Protein AF-A0A7C3XBL3-F1 (afdb_monomer)

Structure (mmCIF, N/CA/C/O backbone):
data_AF-A0A7C3XBL3-F1
#
_entry.id   AF-A0A7C3XBL3-F1
#
loop_
_atom_site.group_PDB
_atom_site.id
_atom_site.type_symbol
_atom_site.label_atom_id
_atom_site.label_alt_id
_atom_site.label_comp_id
_atom_site.label_asym_id
_atom_site.label_entity_id
_atom_site.label_seq_id
_atom_site.pdbx_PDB_ins_code
_atom_site.Cartn_x
_atom_site.Cartn_y
_atom_site.Cartn_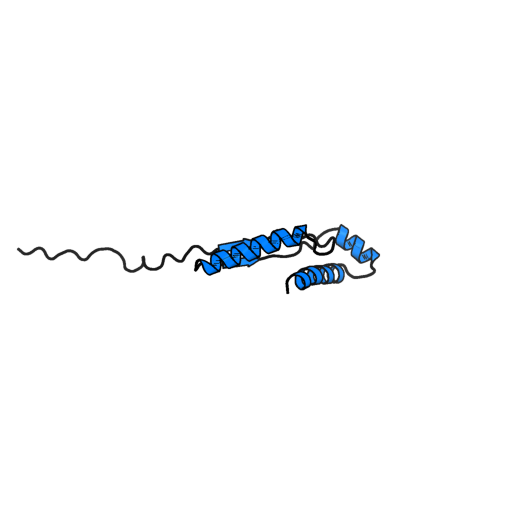z
_atom_site.occupancy
_atom_site.B_iso_or_equiv
_atom_site.auth_seq_id
_atom_site.auth_comp_id
_atom_site.auth_asym_id
_atom_site.auth_atom_id
_atom_site.pdbx_PDB_model_num
ATOM 1 N N . MET A 1 1 ? -13.490 18.762 69.522 1.00 41.94 1 MET A N 1
ATOM 2 C CA . MET A 1 1 ? -12.399 18.334 68.621 1.00 41.94 1 MET A CA 1
ATOM 3 C C . MET A 1 1 ? -13.045 17.602 67.450 1.00 41.94 1 MET A C 1
ATOM 5 O O . MET A 1 1 ? -13.323 16.419 67.557 1.00 41.94 1 MET A O 1
ATOM 9 N N . VAL A 1 2 ? -13.437 18.339 66.405 1.00 41.31 2 VAL A N 1
ATOM 10 C CA . VAL A 1 2 ? -14.161 17.795 65.243 1.00 41.31 2 VAL A CA 1
ATOM 11 C C . VAL A 1 2 ? -13.134 17.578 64.139 1.00 41.31 2 VAL A C 1
ATOM 13 O O . VAL A 1 2 ? -12.532 18.538 63.667 1.00 41.31 2 VAL A O 1
ATOM 16 N N . LEU A 1 3 ? -12.877 16.320 63.789 1.00 42.41 3 LEU A N 1
ATOM 17 C CA . LEU A 1 3 ? -11.999 15.965 62.677 1.00 42.41 3 LEU A CA 1
ATOM 18 C C . LEU A 1 3 ? -12.757 16.252 61.377 1.00 42.41 3 LEU A C 1
ATOM 20 O O . LEU A 1 3 ? -13.731 15.572 61.062 1.00 42.41 3 LEU A O 1
ATOM 24 N N . SER A 1 4 ? -12.343 17.285 60.647 1.00 41.62 4 SER A N 1
ATOM 25 C CA . SER A 1 4 ? -12.832 17.553 59.296 1.00 41.62 4 SER A CA 1
ATOM 26 C C . SER A 1 4 ? -12.468 16.385 58.363 1.00 41.62 4 SER A C 1
ATOM 28 O O . SER A 1 4 ? -11.372 15.824 58.479 1.00 41.62 4 SER A O 1
ATOM 30 N N . PRO A 1 5 ? -13.365 15.978 57.445 1.00 53.88 5 PRO A N 1
ATOM 31 C CA . PRO A 1 5 ? -13.060 14.918 56.494 1.00 53.88 5 PRO A CA 1
ATOM 32 C C . PRO A 1 5 ? -11.902 15.362 55.594 1.00 53.88 5 PRO A C 1
ATOM 34 O O . PRO A 1 5 ? -11.902 16.473 55.062 1.00 53.88 5 PRO A O 1
ATOM 37 N N . ARG A 1 6 ? -10.885 14.502 55.448 1.00 53.03 6 ARG A N 1
ATOM 38 C CA . ARG A 1 6 ? -9.767 14.766 54.533 1.00 53.03 6 ARG A CA 1
ATOM 39 C C . ARG A 1 6 ? -10.305 14.850 53.099 1.00 53.03 6 ARG A C 1
ATOM 41 O O . ARG A 1 6 ? -11.112 13.996 52.728 1.00 53.03 6 ARG A O 1
ATOM 48 N N . PRO A 1 7 ? -9.846 15.815 52.285 1.00 53.00 7 PRO A N 1
ATOM 49 C CA . PRO A 1 7 ? -10.184 15.844 50.870 1.00 53.00 7 PRO A CA 1
ATOM 50 C C . PRO A 1 7 ? -9.698 14.548 50.208 1.00 53.00 7 PRO A C 1
ATOM 52 O O . PRO A 1 7 ? -8.570 14.107 50.435 1.00 53.00 7 PRO A O 1
ATOM 55 N N . SER A 1 8 ? -10.570 13.914 49.423 1.00 60.22 8 SER A N 1
ATOM 56 C CA . SER A 1 8 ? -10.248 12.726 48.634 1.00 60.22 8 SER A CA 1
ATOM 57 C C . SER A 1 8 ? -9.090 13.043 47.689 1.00 60.22 8 SER A C 1
ATOM 59 O O . SER A 1 8 ? -9.226 13.870 46.791 1.00 60.22 8 SER A O 1
ATOM 61 N N . THR A 1 9 ? -7.949 12.387 47.881 1.00 56.12 9 THR A N 1
ATOM 62 C CA . THR A 1 9 ? -6.702 12.609 47.132 1.00 56.12 9 THR A CA 1
ATOM 63 C C . THR A 1 9 ? -6.697 11.968 45.743 1.00 56.12 9 THR A C 1
ATOM 65 O O . THR A 1 9 ? -5.634 11.622 45.239 1.00 56.12 9 THR A O 1
ATOM 68 N N . THR A 1 10 ? -7.849 11.762 45.106 1.00 57.19 10 THR A N 1
ATOM 69 C CA . THR A 1 10 ? -7.890 11.333 43.703 1.00 57.19 10 THR A CA 1
ATOM 70 C C . THR A 1 10 ? -7.581 12.532 42.806 1.00 57.19 10 THR A C 1
ATOM 72 O O . THR A 1 10 ? -8.402 13.447 42.746 1.00 57.19 10 THR A O 1
ATOM 75 N N . PRO A 1 11 ? -6.422 12.572 42.119 1.00 54.00 11 PRO A N 1
ATOM 76 C CA . PRO A 1 11 ? -6.118 13.657 41.201 1.00 54.00 11 PRO A CA 1
ATOM 77 C C . PRO A 1 11 ? -7.073 13.613 40.000 1.00 54.00 11 PRO A C 1
ATOM 79 O O . PRO A 1 11 ? -7.236 12.585 39.344 1.00 54.00 11 PRO A O 1
ATOM 82 N N . GLU A 1 12 ? -7.662 14.766 39.696 1.00 53.47 12 GLU A N 1
ATOM 83 C CA . GLU A 1 12 ? -8.637 15.032 38.624 1.00 53.47 12 GLU A CA 1
ATOM 84 C C . GLU A 1 12 ? -8.112 14.705 37.202 1.00 53.47 12 GLU A C 1
ATOM 86 O O . GLU A 1 12 ? -8.879 14.576 36.247 1.00 53.47 12 GLU A O 1
ATOM 91 N N . TYR A 1 13 ? -6.800 14.477 37.058 1.00 51.25 13 TYR A N 1
ATOM 92 C CA . TYR A 1 13 ? -6.128 14.194 35.785 1.00 51.25 13 TYR A CA 1
ATOM 93 C C . TYR A 1 13 ? -6.275 12.745 35.276 1.00 51.25 13 TYR A C 1
ATOM 95 O O . TYR A 1 13 ? -5.884 12.439 34.153 1.00 51.25 13 TYR A O 1
ATOM 103 N N . LEU A 1 14 ? -6.872 11.829 36.047 1.00 52.62 14 LEU A N 1
ATOM 104 C CA . LEU A 1 14 ? -7.146 10.459 35.574 1.00 52.62 14 LEU A CA 1
ATOM 105 C C . LEU A 1 14 ? -8.354 10.360 34.615 1.00 52.62 14 LEU A C 1
ATOM 107 O O . LEU A 1 14 ? -8.773 9.259 34.255 1.00 52.62 14 LEU A O 1
ATOM 111 N N . SER A 1 15 ? -8.908 11.486 34.163 1.00 60.44 15 SER A N 1
ATOM 112 C CA . SER A 1 15 ? -10.085 11.541 33.294 1.00 60.44 15 SER A CA 1
ATOM 113 C C . SER A 1 15 ? -9.726 11.789 31.822 1.00 60.44 15 SER A C 1
ATOM 115 O O . SER A 1 15 ? -9.846 12.881 31.298 1.00 60.44 15 SER A O 1
ATOM 117 N N . VAL A 1 16 ? -9.254 10.736 31.155 1.00 55.06 16 VAL A N 1
ATOM 118 C CA . VAL A 1 16 ? -9.620 10.276 29.798 1.00 55.06 16 VAL A CA 1
ATOM 119 C C . VAL A 1 16 ? -8.694 9.088 29.566 1.00 55.06 16 VAL A C 1
ATOM 121 O O . VAL A 1 16 ? -7.527 9.249 29.209 1.00 55.06 16 VAL A O 1
ATOM 124 N N . SER A 1 17 ? -9.187 7.861 29.755 1.00 57.00 17 SER A N 1
ATOM 125 C CA . SER A 1 17 ? -8.502 6.717 29.158 1.00 57.00 17 SER A CA 1
ATOM 126 C C . SER A 1 17 ? -8.658 6.870 27.645 1.00 57.00 17 SER A C 1
ATOM 128 O O . SER A 1 17 ? -9.666 6.451 27.072 1.00 57.00 17 SER A O 1
ATOM 130 N N . ALA A 1 18 ? -7.718 7.553 26.991 1.00 64.31 18 ALA A N 1
ATOM 131 C CA . ALA A 1 18 ? -7.737 7.698 25.548 1.00 64.31 18 ALA A CA 1
ATOM 132 C C . ALA A 1 18 ? -7.689 6.280 24.981 1.00 64.31 18 ALA A C 1
ATOM 134 O O . ALA A 1 18 ? -6.666 5.603 25.099 1.00 64.31 18 ALA A O 1
ATOM 135 N N . SER A 1 19 ? -8.824 5.791 24.466 1.00 73.31 19 SER A N 1
ATOM 136 C CA . SER A 1 19 ? -8.936 4.430 23.941 1.00 73.31 19 SER A CA 1
ATOM 137 C C . SER A 1 19 ? -7.720 4.177 23.045 1.00 73.31 19 SER A C 1
ATOM 139 O O . SER A 1 19 ? -7.472 4.970 22.128 1.00 73.31 19 SER A O 1
ATOM 141 N N . LYS A 1 20 ? -6.948 3.114 23.321 1.00 86.12 20 LYS A N 1
ATOM 142 C CA . LYS A 1 20 ? -5.706 2.817 22.593 1.00 86.12 20 LYS A CA 1
ATOM 143 C C . LYS A 1 20 ? -5.964 2.923 21.089 1.00 86.12 20 LYS A C 1
ATOM 145 O O . LYS A 1 20 ? -6.838 2.216 20.571 1.00 86.12 20 LYS A O 1
ATOM 150 N N . ARG A 1 21 ? -5.205 3.781 20.399 1.00 94.12 21 ARG A N 1
ATOM 151 C CA . ARG A 1 21 ? -5.307 3.948 18.942 1.00 94.12 21 ARG A CA 1
ATOM 152 C C . ARG A 1 21 ? -5.155 2.591 18.256 1.00 94.12 21 ARG A C 1
ATOM 154 O O . ARG A 1 21 ? -4.361 1.755 18.691 1.00 94.12 21 ARG A O 1
ATOM 161 N N . TYR A 1 22 ? -5.954 2.360 17.225 1.00 97.12 22 TYR A N 1
ATOM 162 C CA . TYR A 1 22 ? -5.896 1.157 16.412 1.00 97.12 22 TYR A CA 1
ATOM 163 C C . TYR A 1 22 ? -5.191 1.478 15.098 1.00 97.12 22 TYR A C 1
ATOM 165 O O . TYR A 1 22 ? -5.563 2.425 14.411 1.00 97.12 22 TYR A O 1
ATOM 173 N N . TYR A 1 23 ? -4.169 0.705 14.757 1.00 97.94 23 TYR A N 1
ATOM 174 C CA . TYR A 1 23 ? -3.451 0.849 13.501 1.00 97.94 23 TYR A CA 1
ATOM 175 C C . TYR A 1 23 ? -3.326 -0.528 12.865 1.00 97.94 23 TYR A C 1
ATOM 177 O O . TYR A 1 23 ? -2.857 -1.462 13.514 1.00 97.94 23 TYR A O 1
ATOM 185 N N . VAL A 1 24 ? -3.809 -0.655 11.635 1.00 98.25 24 VAL A N 1
ATOM 186 C CA . VAL A 1 24 ? -3.759 -1.889 10.851 1.00 98.25 24 VAL A CA 1
ATOM 187 C C . VAL A 1 24 ? -3.075 -1.605 9.525 1.00 98.25 24 VAL A C 1
ATOM 189 O O . VAL A 1 24 ? -3.248 -0.528 8.950 1.00 98.25 24 VAL A O 1
ATOM 192 N N . THR A 1 25 ? -2.289 -2.561 9.046 1.00 98.62 25 THR A N 1
ATOM 193 C CA . THR A 1 25 ? -1.629 -2.477 7.747 1.00 98.62 25 THR A CA 1
ATOM 194 C C . THR A 1 25 ? -1.835 -3.763 6.969 1.00 98.62 25 THR A C 1
ATOM 196 O O . THR A 1 25 ? -1.921 -4.843 7.555 1.00 98.62 25 THR A O 1
ATOM 199 N N . THR A 1 26 ? -1.872 -3.660 5.647 1.00 98.44 26 THR A N 1
ATOM 200 C CA . THR A 1 26 ? -1.594 -4.814 4.785 1.00 98.44 26 THR A CA 1
ATOM 201 C C . THR A 1 26 ? -0.073 -5.001 4.689 1.00 98.44 26 THR A C 1
ATOM 203 O O . THR A 1 26 ? 0.691 -4.109 5.078 1.00 98.44 26 THR A O 1
ATOM 206 N N . PRO A 1 27 ? 0.409 -6.116 4.123 1.00 97.38 27 PRO A N 1
ATOM 207 C CA . PRO A 1 27 ? 1.700 -6.113 3.449 1.00 97.38 27 PRO A CA 1
ATOM 208 C C . PRO A 1 27 ? 1.729 -5.043 2.346 1.00 97.38 27 PRO A C 1
ATOM 210 O O . PRO A 1 27 ? 0.683 -4.664 1.809 1.00 97.38 27 PRO A O 1
ATOM 213 N N . ILE A 1 28 ? 2.922 -4.587 1.976 1.00 96.50 28 ILE A N 1
ATOM 214 C CA . ILE A 1 28 ? 3.112 -3.869 0.714 1.00 96.50 28 ILE A CA 1
ATOM 215 C C . ILE A 1 28 ? 3.119 -4.890 -0.430 1.00 96.50 28 ILE A C 1
ATOM 217 O O . ILE A 1 28 ? 3.818 -5.900 -0.363 1.00 96.50 28 ILE A O 1
ATOM 221 N N . TYR A 1 29 ? 2.275 -4.690 -1.441 1.00 95.81 29 TYR A N 1
ATOM 222 C CA . TYR A 1 29 ? 2.085 -5.669 -2.512 1.00 95.81 29 TYR A CA 1
ATOM 223 C C . TYR A 1 29 ? 3.162 -5.531 -3.586 1.00 95.81 29 TYR A C 1
ATOM 225 O O . TYR A 1 29 ? 3.369 -4.439 -4.111 1.00 95.81 29 TYR A O 1
ATOM 233 N N . TYR A 1 30 ? 3.802 -6.635 -3.971 1.00 92.81 30 TYR A N 1
ATOM 234 C CA . TYR A 1 30 ? 4.699 -6.635 -5.126 1.00 92.81 30 TYR A CA 1
ATOM 235 C C . TYR A 1 30 ? 3.950 -6.229 -6.396 1.00 92.81 30 TYR A C 1
ATOM 237 O O . TYR A 1 30 ? 2.925 -6.819 -6.735 1.00 92.81 30 TYR A O 1
ATOM 245 N N . VAL A 1 31 ? 4.502 -5.270 -7.140 1.00 86.00 31 VAL A N 1
ATOM 246 C CA . VAL A 1 31 ? 3.917 -4.784 -8.405 1.00 86.00 31 VAL A CA 1
ATOM 247 C C . VAL A 1 31 ? 4.293 -5.640 -9.619 1.00 86.00 31 VAL A C 1
ATOM 249 O O . VAL A 1 31 ? 4.290 -5.185 -10.753 1.00 86.00 31 VAL A O 1
ATOM 252 N N . ASN A 1 32 ? 4.592 -6.920 -9.418 1.00 80.94 32 ASN A N 1
ATOM 253 C CA . ASN A 1 32 ? 4.954 -7.834 -10.506 1.00 80.94 32 ASN A CA 1
ATOM 254 C C . ASN A 1 32 ? 3.741 -8.355 -11.310 1.00 80.94 32 ASN A C 1
ATOM 256 O O . ASN A 1 32 ? 3.909 -9.185 -12.206 1.00 80.94 32 ASN A O 1
ATOM 260 N N . GLY A 1 33 ? 2.535 -7.893 -10.978 1.00 80.38 33 GLY A N 1
ATOM 261 C CA . GLY A 1 33 ? 1.275 -8.250 -11.613 1.00 80.38 33 GLY A CA 1
ATOM 262 C C . GLY A 1 33 ? 0.141 -7.322 -11.173 1.00 80.38 33 GLY A C 1
ATOM 263 O O . GLY A 1 33 ? 0.305 -6.484 -10.286 1.00 80.38 33 GLY A O 1
ATOM 264 N N . ARG A 1 34 ? -1.024 -7.479 -11.810 1.00 88.81 34 ARG A N 1
ATOM 265 C CA . ARG A 1 34 ? -2.228 -6.699 -11.493 1.00 88.81 34 ARG A CA 1
ATOM 266 C C . ARG A 1 34 ? -2.789 -7.064 -10.112 1.00 88.81 34 ARG A C 1
ATOM 268 O O . ARG A 1 34 ? -2.638 -8.217 -9.692 1.00 88.81 34 ARG A O 1
ATOM 275 N N . PRO A 1 35 ? -3.502 -6.147 -9.429 1.00 93.06 35 PRO A N 1
ATOM 276 C CA . PRO A 1 35 ? -4.259 -6.495 -8.229 1.00 93.06 35 PRO A CA 1
ATOM 277 C C . PRO A 1 35 ? -5.213 -7.670 -8.507 1.00 93.06 35 PRO A C 1
ATOM 279 O O . PRO A 1 35 ? -5.892 -7.711 -9.532 1.00 93.06 35 PRO A O 1
ATOM 282 N N . HIS A 1 36 ? -5.247 -8.642 -7.594 1.00 94.06 36 HIS A N 1
ATOM 283 C CA . HIS A 1 36 ? -5.955 -9.914 -7.763 1.00 94.06 36 HIS A CA 1
ATOM 284 C C . HIS A 1 36 ? -6.630 -10.352 -6.456 1.00 94.06 36 HIS A C 1
ATOM 286 O O . HIS A 1 36 ? -6.452 -9.724 -5.417 1.00 94.06 36 HIS A O 1
ATOM 292 N N . LEU A 1 37 ? -7.347 -11.484 -6.459 1.00 95.06 37 LEU A N 1
ATOM 293 C CA . LEU A 1 37 ? -8.137 -11.931 -5.300 1.00 95.06 37 LEU A CA 1
ATOM 294 C C . LEU A 1 37 ? -7.324 -12.050 -3.995 1.00 95.06 37 LEU A C 1
ATOM 296 O O . LEU A 1 37 ? -7.809 -11.677 -2.934 1.00 95.06 37 LEU A O 1
ATOM 300 N N . GLY A 1 38 ? -6.074 -12.515 -4.073 1.00 93.12 38 GLY A N 1
ATOM 301 C CA . GLY A 1 38 ? -5.156 -12.518 -2.926 1.00 93.12 38 GLY A CA 1
ATOM 302 C C . GLY A 1 38 ? -4.938 -11.1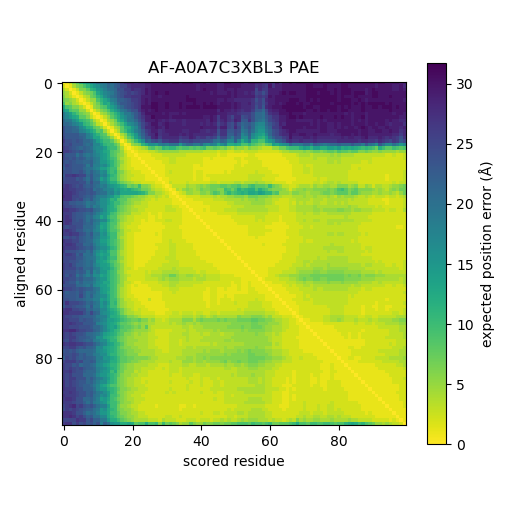36 -2.285 1.00 93.12 38 GLY A C 1
ATOM 303 O O . GLY A 1 38 ? -5.171 -10.993 -1.088 1.00 93.12 38 GLY A O 1
ATOM 304 N N . SER A 1 39 ? -4.561 -10.105 -3.056 1.00 95.06 39 SER A N 1
ATOM 305 C CA . SER A 1 39 ? -4.446 -8.740 -2.513 1.00 95.06 39 SER A CA 1
ATOM 306 C C . SER A 1 39 ? -5.812 -8.143 -2.151 1.00 95.06 39 SER A C 1
ATOM 308 O O . SER A 1 39 ? -5.909 -7.361 -1.207 1.00 95.06 39 SER A O 1
ATOM 310 N N . ALA A 1 40 ? -6.884 -8.570 -2.830 1.00 96.25 40 ALA A N 1
ATOM 311 C CA . ALA A 1 40 ? -8.264 -8.220 -2.500 1.00 96.25 40 ALA A CA 1
ATOM 312 C C . ALA A 1 40 ? -8.656 -8.633 -1.081 1.00 96.25 40 ALA A C 1
ATOM 314 O O . ALA A 1 40 ? -9.095 -7.804 -0.284 1.00 96.25 40 ALA A O 1
ATOM 315 N N . LEU A 1 41 ? -8.456 -9.906 -0.750 1.00 97.56 41 LEU A N 1
ATOM 316 C CA . LEU A 1 41 ? -8.854 -10.461 0.535 1.00 97.56 41 LEU A CA 1
ATOM 317 C C . LEU A 1 41 ? -8.168 -9.736 1.698 1.00 97.56 41 LEU A C 1
ATOM 319 O O . LEU A 1 41 ? -8.833 -9.301 2.636 1.00 97.56 41 LEU A O 1
ATOM 323 N N . THR A 1 42 ? -6.847 -9.565 1.626 1.00 97.38 42 THR A N 1
ATOM 324 C CA . THR A 1 42 ? -6.081 -8.941 2.711 1.00 97.38 42 THR A CA 1
ATOM 325 C C . THR A 1 42 ? -6.460 -7.475 2.915 1.00 97.38 42 THR A C 1
ATOM 327 O O . THR A 1 42 ? -6.670 -7.056 4.057 1.00 97.38 42 THR A O 1
ATOM 330 N N . THR A 1 43 ? -6.608 -6.700 1.837 1.00 97.88 43 THR A N 1
ATOM 331 C CA . THR A 1 43 ? -7.056 -5.302 1.928 1.00 97.88 43 THR A CA 1
ATOM 332 C C . THR A 1 43 ? -8.471 -5.201 2.494 1.00 97.88 43 THR A C 1
ATOM 334 O O . THR A 1 43 ? -8.702 -4.381 3.382 1.00 97.88 43 THR A O 1
ATOM 337 N N . LEU A 1 44 ? -9.397 -6.066 2.061 1.00 98.06 44 LEU A N 1
ATOM 338 C CA . LEU A 1 44 ? -10.771 -6.089 2.566 1.00 98.06 44 LEU A CA 1
ATOM 339 C C . LEU A 1 44 ? -10.818 -6.400 4.069 1.00 98.06 44 LEU A C 1
ATOM 341 O O . LEU A 1 44 ? -11.522 -5.724 4.817 1.00 98.06 44 LEU A O 1
ATOM 345 N N .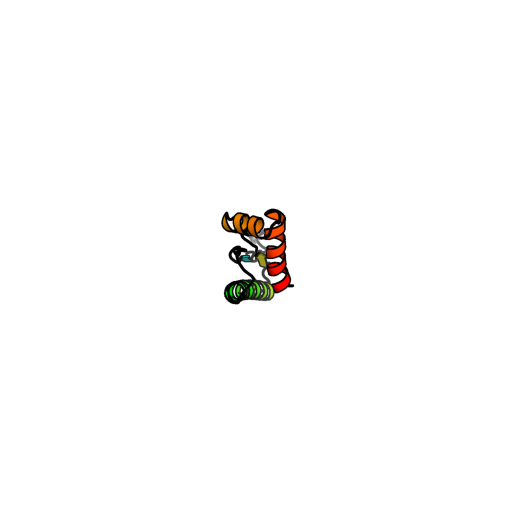 CYS A 1 45 ? -10.040 -7.383 4.532 1.00 98.44 45 CYS A N 1
ATOM 346 C CA . CYS A 1 45 ? -9.925 -7.698 5.955 1.00 98.44 45 CYS A CA 1
ATOM 347 C C . CYS A 1 45 ? -9.418 -6.495 6.768 1.00 98.44 45 CYS A C 1
ATOM 349 O O . CYS A 1 45 ? -9.970 -6.192 7.827 1.00 98.44 45 CYS A O 1
ATOM 351 N N . CYS A 1 46 ? -8.394 -5.788 6.281 1.00 98.44 46 CYS A N 1
ATOM 352 C CA . CYS A 1 46 ? -7.843 -4.620 6.973 1.00 98.44 46 CYS A CA 1
ATOM 353 C C . CYS A 1 46 ? -8.828 -3.440 7.000 1.00 98.44 46 CYS A C 1
ATOM 355 O O . CYS A 1 46 ? -8.996 -2.808 8.048 1.00 98.44 46 CYS A O 1
ATOM 357 N N . ASP A 1 47 ? -9.526 -3.175 5.891 1.00 98.25 47 ASP A N 1
ATOM 358 C CA . ASP A 1 47 ? -10.568 -2.145 5.822 1.00 98.25 47 ASP A CA 1
ATOM 359 C C . ASP A 1 47 ? -11.737 -2.465 6.770 1.00 98.25 47 ASP A C 1
ATOM 361 O O . ASP A 1 47 ? -12.145 -1.610 7.563 1.00 98.25 47 ASP A O 1
ATOM 365 N N . PHE A 1 48 ? -12.207 -3.720 6.781 1.00 98.50 48 PHE A N 1
ATOM 366 C CA . PHE A 1 48 ? -13.226 -4.190 7.723 1.00 98.50 48 PHE A CA 1
ATOM 367 C C . PHE A 1 48 ? -12.801 -3.951 9.175 1.00 98.50 48 PHE A C 1
ATOM 369 O O . PHE A 1 48 ? -13.559 -3.368 9.951 1.00 98.50 48 PHE A O 1
ATOM 376 N N . LEU A 1 49 ? -11.576 -4.336 9.546 1.00 98.50 49 LEU A N 1
ATOM 377 C CA . LEU A 1 49 ? -11.061 -4.143 10.902 1.00 98.50 49 LEU A CA 1
ATOM 378 C C . LEU A 1 49 ? -10.990 -2.662 11.285 1.00 98.50 49 LEU A C 1
ATOM 380 O O . LEU A 1 49 ? -11.400 -2.292 12.388 1.00 98.50 49 LEU A O 1
ATOM 384 N N . LYS A 1 50 ? -10.525 -1.794 10.379 1.00 98.31 50 LYS A N 1
ATOM 385 C CA . LYS A 1 50 ? -10.505 -0.345 10.611 1.00 98.31 50 LYS A CA 1
ATOM 386 C C . LYS A 1 50 ? -11.915 0.198 10.839 1.00 98.31 50 LYS A C 1
ATOM 388 O O . LYS A 1 50 ? -12.118 0.968 11.780 1.00 98.31 50 LYS A O 1
ATOM 393 N N . ARG A 1 51 ? -12.888 -0.191 10.007 1.00 98.31 51 ARG A N 1
ATOM 394 C CA . ARG A 1 51 ? -14.291 0.248 10.132 1.00 98.31 51 ARG A CA 1
ATOM 395 C C . ARG A 1 51 ? -14.920 -0.256 11.422 1.00 98.31 51 ARG A C 1
ATOM 397 O O . ARG A 1 51 ? -15.510 0.537 12.149 1.00 98.31 51 ARG A O 1
ATOM 404 N N . TYR A 1 52 ? -14.718 -1.527 11.749 1.00 98.12 52 TYR A N 1
ATOM 405 C CA . TYR A 1 52 ? -15.203 -2.126 12.987 1.00 98.12 52 TYR A CA 1
ATOM 406 C C . TYR A 1 52 ? -14.663 -1.392 14.221 1.00 98.12 52 TYR A C 1
ATOM 408 O O . TYR A 1 52 ? -15.422 -1.032 15.116 1.00 98.12 52 TYR A O 1
ATOM 416 N N . GLN A 1 53 ? -13.365 -1.085 14.258 1.00 97.44 53 GLN A N 1
ATOM 417 C CA . GLN A 1 53 ? -12.771 -0.379 15.397 1.00 97.44 53 GLN A CA 1
ATOM 418 C C . GLN A 1 53 ? -13.252 1.073 15.500 1.00 97.44 53 GLN A C 1
ATOM 420 O O . GLN A 1 53 ? -13.493 1.552 16.609 1.00 97.44 53 GLN A O 1
ATOM 425 N N . ALA A 1 54 ? -13.462 1.748 14.367 1.00 96.06 54 ALA A N 1
ATOM 426 C CA . ALA A 1 54 ? -14.083 3.069 14.343 1.00 96.06 54 ALA A CA 1
ATOM 427 C C . ALA A 1 54 ? -15.530 3.031 14.873 1.00 96.06 54 ALA A C 1
ATOM 429 O O . ALA A 1 54 ? -15.894 3.860 15.704 1.00 96.06 54 ALA A O 1
ATOM 430 N N . MET A 1 55 ? -16.328 2.026 14.488 1.00 96.75 55 MET A N 1
ATOM 431 C CA . MET A 1 55 ? -17.686 1.812 15.020 1.00 96.75 55 MET A CA 1
ATOM 432 C C . MET A 1 55 ? -17.698 1.560 16.535 1.00 96.75 55 MET A C 1
ATOM 434 O O . MET A 1 55 ? -18.674 1.872 17.209 1.00 96.75 55 MET A O 1
ATOM 438 N N . ARG A 1 56 ? -16.606 1.024 17.091 1.00 94.75 56 ARG A N 1
ATOM 439 C CA . ARG A 1 56 ? -16.405 0.826 18.537 1.00 94.75 56 ARG A CA 1
ATOM 440 C C . ARG A 1 56 ? -15.913 2.087 19.266 1.00 94.75 56 ARG A C 1
ATOM 442 O O . ARG A 1 56 ? -15.536 1.991 20.431 1.00 94.75 56 ARG A O 1
ATOM 449 N N . GLY A 1 57 ? -15.876 3.243 18.598 1.00 93.50 57 GLY A N 1
ATOM 450 C CA . GLY A 1 57 ? -15.444 4.518 19.177 1.00 93.50 57 GLY A CA 1
ATOM 451 C C . GLY A 1 57 ? -13.925 4.678 19.300 1.00 93.50 57 GLY A C 1
ATOM 452 O O . GLY A 1 57 ? -13.461 5.573 20.004 1.00 93.50 57 GLY A O 1
ATOM 453 N N . ARG A 1 58 ? -13.126 3.824 18.641 1.00 94.56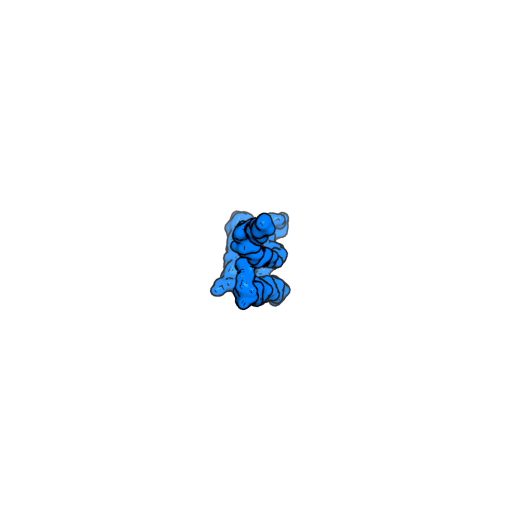 58 ARG A N 1
ATOM 454 C CA . ARG A 1 58 ? -11.660 3.931 18.663 1.00 94.56 58 ARG A CA 1
ATOM 455 C C . ARG A 1 58 ? -11.166 4.814 17.523 1.00 94.56 58 ARG A C 1
ATOM 457 O O . ARG A 1 58 ? -11.626 4.701 16.390 1.00 94.56 58 ARG A O 1
ATOM 464 N N . SER A 1 59 ? -10.134 5.612 17.790 1.00 96.06 59 SER A N 1
ATOM 465 C CA . SER A 1 59 ? -9.333 6.225 16.724 1.00 96.06 59 SER A CA 1
ATOM 466 C C . SER A 1 59 ? -8.596 5.118 15.959 1.00 96.06 59 SER A C 1
ATOM 468 O O . SER A 1 59 ? -7.751 4.434 16.544 1.00 96.06 59 SER A O 1
ATOM 470 N N . ALA A 1 60 ? -8.959 4.905 14.690 1.00 97.12 60 ALA A N 1
ATOM 471 C CA . ALA A 1 60 ? -8.472 3.806 13.857 1.00 97.12 60 ALA A CA 1
ATOM 472 C C . ALA A 1 60 ? -7.884 4.305 12.527 1.00 97.12 60 ALA A C 1
ATOM 474 O O . ALA A 1 60 ? -8.524 5.083 11.817 1.00 97.12 60 ALA A O 1
ATOM 475 N N . TRP A 1 61 ? -6.694 3.817 12.174 1.00 98.06 61 TRP A N 1
ATOM 476 C CA . TRP A 1 61 ? -5.989 4.133 10.929 1.00 98.06 61 TRP A CA 1
ATOM 477 C C . TRP A 1 61 ? -5.650 2.855 10.151 1.00 98.06 61 TRP A C 1
ATOM 479 O O . TRP A 1 61 ? -5.365 1.820 10.757 1.00 98.06 61 TRP A O 1
ATOM 489 N N . PHE A 1 62 ? -5.682 2.931 8.819 1.00 98.12 62 PHE A N 1
ATOM 490 C CA . PHE A 1 62 ? -5.341 1.837 7.907 1.00 98.12 62 PHE A CA 1
ATOM 491 C C . PHE A 1 62 ? -4.323 2.337 6.871 1.00 98.12 62 PHE A C 1
ATOM 493 O O . PHE A 1 62 ? -4.571 3.354 6.228 1.00 98.12 62 PHE A O 1
ATOM 500 N N . LEU A 1 63 ? -3.190 1.637 6.730 1.00 98.19 63 LEU A N 1
ATOM 501 C CA . LEU A 1 63 ? -2.186 1.881 5.688 1.00 98.19 63 LEU A CA 1
ATOM 502 C C . LEU A 1 63 ? -1.985 0.637 4.806 1.00 98.19 63 LEU A C 1
ATOM 504 O O . LEU A 1 63 ? -1.857 -0.479 5.299 1.00 98.19 63 LEU A O 1
ATOM 508 N N . THR A 1 64 ? -1.908 0.852 3.498 1.00 97.69 64 THR A N 1
ATOM 509 C CA . THR A 1 64 ? -1.569 -0.151 2.478 1.00 97.69 64 THR A CA 1
ATOM 510 C C . THR A 1 64 ? -0.565 0.462 1.503 1.00 97.69 64 THR A C 1
ATOM 512 O O . THR A 1 64 ? -0.379 1.681 1.501 1.00 97.69 64 THR A O 1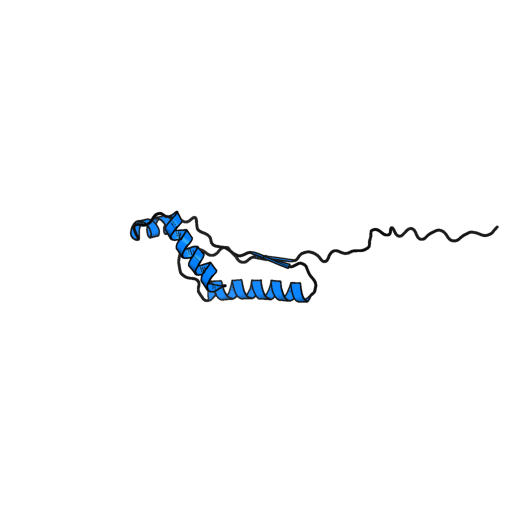
ATOM 515 N N . GLY A 1 65 ? 0.073 -0.349 0.663 1.00 96.88 65 GLY A N 1
ATOM 516 C CA . GLY A 1 65 ? 1.002 0.152 -0.346 1.00 96.88 65 GLY A CA 1
ATOM 517 C C . GLY A 1 65 ? 1.520 -0.925 -1.289 1.00 96.88 65 GLY A C 1
ATOM 518 O O . GLY A 1 65 ? 1.035 -2.058 -1.290 1.00 96.88 65 GLY A O 1
ATOM 519 N N . THR A 1 66 ? 2.514 -0.542 -2.078 1.00 97.00 66 THR A N 1
ATOM 520 C CA . THR A 1 66 ? 3.193 -1.359 -3.084 1.00 97.00 66 THR A CA 1
ATOM 521 C C . THR A 1 66 ? 4.678 -1.484 -2.764 1.00 97.00 66 THR A C 1
ATOM 523 O O . THR A 1 66 ? 5.275 -0.568 -2.201 1.00 97.00 66 THR A O 1
ATOM 526 N N . ASP A 1 67 ? 5.266 -2.630 -3.097 1.00 95.88 67 ASP A N 1
ATOM 527 C CA . ASP A 1 67 ? 6.714 -2.832 -3.105 1.00 95.88 67 ASP A CA 1
ATOM 528 C C . ASP A 1 67 ? 7.220 -2.739 -4.547 1.00 95.88 67 ASP A C 1
ATOM 530 O O . ASP A 1 67 ? 6.881 -3.563 -5.404 1.00 95.88 67 ASP A O 1
ATOM 534 N N . GLU A 1 68 ? 7.994 -1.691 -4.811 1.00 95.31 68 G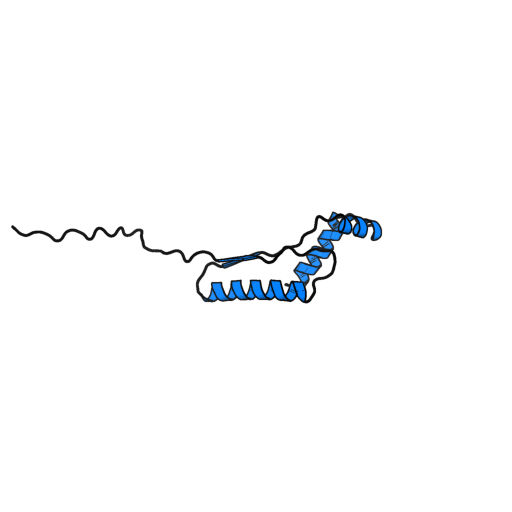LU A N 1
ATOM 535 C CA . GLU A 1 68 ? 8.395 -1.263 -6.152 1.00 95.31 68 GLU A CA 1
ATOM 536 C C . GLU A 1 68 ? 9.873 -1.551 -6.445 1.00 95.31 68 GLU A C 1
ATOM 538 O O . GLU A 1 68 ? 10.286 -1.539 -7.609 1.00 95.31 68 GLU A O 1
ATOM 543 N N . ASN A 1 69 ? 10.674 -1.862 -5.421 1.00 93.00 69 ASN A N 1
ATOM 544 C CA . ASN A 1 69 ? 12.119 -2.001 -5.558 1.00 93.00 69 ASN A CA 1
ATOM 545 C C . ASN A 1 69 ? 12.523 -3.459 -5.827 1.00 93.00 69 ASN A C 1
ATOM 547 O O . ASN A 1 69 ? 12.920 -4.193 -4.923 1.00 93.00 69 ASN A O 1
ATOM 551 N N . ALA A 1 70 ? 12.425 -3.883 -7.088 1.00 91.00 70 ALA A N 1
ATOM 552 C CA . ALA A 1 70 ? 12.805 -5.229 -7.513 1.00 91.00 70 ALA A CA 1
ATOM 553 C C . ALA A 1 70 ? 13.525 -5.223 -8.869 1.00 91.00 70 ALA A C 1
ATOM 555 O O . ALA A 1 70 ? 13.070 -4.576 -9.812 1.00 91.00 70 ALA A O 1
ATOM 556 N N . THR A 1 71 ? 14.583 -6.034 -9.014 1.00 94.50 71 THR A N 1
ATOM 557 C CA . THR A 1 71 ? 15.305 -6.231 -10.291 1.00 94.50 71 THR A CA 1
ATOM 558 C C . THR A 1 71 ? 14.361 -6.644 -11.422 1.00 94.50 71 THR A C 1
ATOM 560 O O . THR A 1 71 ? 14.463 -6.145 -12.537 1.00 94.50 71 THR A O 1
ATOM 563 N N . LYS A 1 72 ? 13.352 -7.464 -11.107 1.00 92.69 72 LYS A N 1
ATOM 564 C CA . LYS A 1 72 ? 12.322 -7.887 -12.062 1.00 92.69 72 LYS A CA 1
ATOM 565 C C . LYS A 1 72 ? 11.509 -6.715 -12.636 1.00 92.69 72 LYS A C 1
ATOM 567 O O . LYS A 1 72 ? 11.105 -6.770 -13.793 1.00 92.69 72 LYS A O 1
ATOM 572 N N . ASN A 1 73 ? 11.279 -5.653 -11.857 1.00 93.88 73 ASN A N 1
ATOM 573 C CA . ASN A 1 73 ? 10.592 -4.453 -12.348 1.00 93.88 73 ASN A CA 1
ATOM 574 C C . ASN A 1 73 ? 11.479 -3.679 -13.327 1.00 93.88 73 ASN A C 1
ATOM 576 O O . ASN A 1 73 ? 10.983 -3.169 -14.325 1.00 93.88 73 ASN A O 1
ATOM 580 N N . GLN A 1 74 ? 12.789 -3.627 -13.073 1.00 94.69 74 GLN A N 1
ATOM 581 C CA . GLN A 1 74 ? 13.749 -3.001 -13.981 1.00 94.69 74 GLN A CA 1
ATOM 582 C C . GLN A 1 74 ? 13.835 -3.751 -15.318 1.00 94.69 74 GLN A C 1
ATOM 584 O O . GLN A 1 74 ? 13.767 -3.122 -16.372 1.00 94.69 74 GLN A O 1
ATOM 589 N N . GLU A 1 75 ? 13.932 -5.081 -15.284 1.00 95.62 75 GLU A N 1
ATOM 590 C CA . GLU A 1 75 ? 13.943 -5.927 -16.486 1.00 95.62 75 GLU A CA 1
ATOM 591 C C . GLU A 1 75 ? 12.647 -5.773 -17.296 1.00 95.62 75 GLU A C 1
ATOM 593 O O . GLU A 1 75 ? 12.685 -5.606 -18.515 1.00 95.62 75 GLU A O 1
ATOM 598 N N . ALA A 1 76 ? 11.494 -5.771 -16.618 1.00 94.12 76 ALA A N 1
ATOM 599 C CA . ALA A 1 76 ? 10.197 -5.581 -17.259 1.00 94.12 76 ALA A CA 1
ATOM 600 C C . ALA A 1 76 ? 10.044 -4.178 -17.871 1.00 94.12 76 ALA A C 1
ATOM 602 O O . ALA A 1 76 ? 9.554 -4.056 -18.993 1.00 94.12 76 ALA A O 1
ATOM 603 N N . ALA A 1 77 ? 10.506 -3.132 -17.179 1.00 95.31 77 ALA A N 1
ATOM 604 C CA . ALA A 1 77 ? 10.509 -1.765 -17.693 1.00 95.31 77 ALA A CA 1
ATOM 605 C C . ALA A 1 77 ? 11.388 -1.632 -18.947 1.00 95.31 77 ALA A C 1
ATOM 607 O O . ALA A 1 77 ? 10.959 -1.054 -19.946 1.00 95.31 77 ALA A O 1
ATOM 608 N N . GLN A 1 78 ? 12.580 -2.241 -18.932 1.00 96.88 78 GLN A N 1
ATOM 609 C CA . GLN A 1 78 ? 13.477 -2.278 -20.086 1.00 96.88 78 GLN A CA 1
ATOM 610 C C . GLN A 1 78 ? 12.841 -3.009 -21.277 1.00 96.88 78 GLN A C 1
ATOM 612 O O . GLN A 1 78 ? 12.890 -2.501 -22.395 1.00 96.88 78 GLN A O 1
ATOM 617 N N . ALA A 1 79 ? 12.208 -4.164 -21.047 1.00 96.38 79 ALA A N 1
ATOM 618 C CA . ALA A 1 79 ? 11.503 -4.912 -22.089 1.00 96.38 79 ALA A CA 1
ATOM 619 C C . ALA A 1 79 ? 10.300 -4.142 -22.667 1.00 96.38 79 ALA A C 1
ATOM 621 O O . ALA A 1 79 ? 9.988 -4.280 -23.847 1.00 96.38 79 ALA A O 1
ATOM 622 N N . ALA A 1 80 ? 9.648 -3.313 -21.848 1.00 94.75 80 ALA A N 1
ATOM 623 C CA . ALA A 1 80 ? 8.553 -2.437 -22.255 1.00 94.75 80 ALA A CA 1
ATOM 624 C C . ALA A 1 80 ? 9.019 -1.100 -22.872 1.00 94.75 80 ALA A C 1
ATOM 626 O O . ALA A 1 80 ? 8.183 -0.339 -23.355 1.00 94.75 80 ALA A O 1
ATOM 627 N N . GLY A 1 81 ? 10.324 -0.802 -22.870 1.00 97.38 81 GLY A N 1
ATOM 628 C CA . GLY A 1 81 ? 10.878 0.432 -23.433 1.00 97.38 81 GLY A CA 1
ATOM 629 C C . GLY A 1 81 ? 10.554 1.702 -22.638 1.00 97.38 81 GLY A C 1
ATOM 630 O O . GLY A 1 81 ? 10.561 2.787 -23.216 1.00 97.38 81 GLY A O 1
ATOM 631 N N . VAL A 1 82 ? 10.270 1.586 -21.335 1.00 97.31 82 VAL A N 1
ATOM 632 C CA . VAL A 1 82 ? 9.898 2.714 -20.460 1.00 97.31 82 VAL A CA 1
ATOM 633 C C . VAL A 1 82 ? 10.848 2.850 -19.260 1.00 97.31 82 VAL A C 1
ATOM 635 O O . VAL A 1 82 ? 11.451 1.861 -18.834 1.00 97.31 82 VAL A O 1
ATOM 638 N N . PRO A 1 83 ? 10.998 4.049 -18.666 1.00 97.50 83 PRO A N 1
ATOM 639 C CA . PRO A 1 83 ? 11.773 4.228 -17.440 1.00 97.50 83 PRO A CA 1
ATOM 640 C C . PRO A 1 83 ? 11.221 3.395 -16.262 1.00 97.50 83 PRO A C 1
ATOM 642 O O . PRO A 1 83 ? 10.002 3.336 -16.084 1.00 97.50 83 PRO A O 1
ATOM 645 N N . PRO A 1 84 ? 12.073 2.825 -15.382 1.00 95.38 84 PRO A N 1
ATOM 646 C CA . PRO A 1 84 ? 11.612 2.018 -14.247 1.00 95.38 84 PRO A CA 1
ATOM 647 C C . PRO A 1 84 ? 10.635 2.737 -13.312 1.00 95.38 84 PRO A C 1
ATOM 649 O O . PRO A 1 84 ? 9.653 2.139 -12.883 1.00 95.38 84 PRO A O 1
ATOM 652 N N . LEU A 1 85 ? 10.867 4.026 -13.033 1.00 96.12 85 LEU A N 1
ATOM 653 C CA . LEU A 1 85 ? 9.974 4.829 -12.193 1.00 96.12 85 LEU A CA 1
ATOM 654 C C . LEU A 1 85 ? 8.576 4.956 -12.808 1.00 96.12 85 LEU A C 1
ATOM 656 O O . LEU A 1 85 ? 7.577 4.818 -12.108 1.00 96.12 85 LEU A O 1
ATOM 660 N N . GLU A 1 86 ? 8.502 5.200 -14.116 1.00 96.81 86 GLU A N 1
ATOM 661 C CA . GLU A 1 86 ? 7.231 5.288 -14.836 1.00 96.81 86 GLU A CA 1
ATOM 662 C C . GLU A 1 86 ? 6.501 3.940 -14.816 1.00 96.81 86 GLU A C 1
ATOM 664 O O . GLU A 1 86 ? 5.305 3.880 -14.526 1.00 96.81 86 GLU A O 1
ATOM 669 N N . PHE A 1 87 ? 7.238 2.847 -15.033 1.00 95.12 87 PHE A N 1
ATOM 670 C CA . PHE A 1 87 ? 6.703 1.490 -14.997 1.00 95.12 87 PHE A CA 1
ATOM 671 C C . PHE A 1 87 ? 6.040 1.163 -13.650 1.00 95.12 87 PHE A C 1
ATOM 673 O O . PHE A 1 87 ? 4.864 0.794 -13.614 1.00 95.12 87 PHE A O 1
ATOM 680 N N . VAL A 1 88 ? 6.756 1.350 -12.535 1.00 95.25 88 VAL A N 1
ATOM 681 C CA . VAL A 1 88 ? 6.218 1.044 -11.197 1.00 95.25 88 VAL A CA 1
ATOM 682 C C . VAL A 1 88 ? 5.117 2.016 -10.776 1.00 95.25 88 VAL A C 1
ATOM 684 O O . VAL A 1 88 ? 4.144 1.585 -10.162 1.00 95.25 88 VAL A O 1
ATOM 687 N N . THR A 1 89 ? 5.194 3.288 -11.189 1.00 96.12 89 THR A N 1
ATOM 688 C CA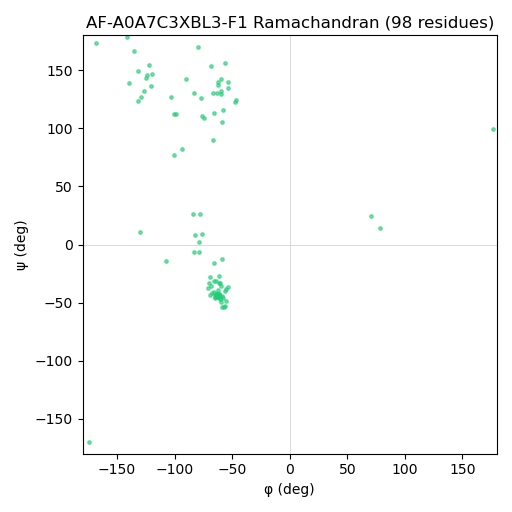 . THR A 1 89 ? 4.132 4.278 -10.944 1.00 96.12 89 THR A CA 1
ATOM 689 C C . THR A 1 89 ? 2.819 3.835 -11.588 1.00 96.12 89 THR A C 1
ATOM 691 O O . THR A 1 89 ? 1.774 3.840 -10.937 1.00 96.12 89 THR A O 1
ATOM 694 N N . ASN A 1 90 ? 2.859 3.398 -12.850 1.00 94.81 90 ASN A N 1
ATOM 695 C CA . ASN A 1 90 ? 1.667 2.946 -13.569 1.00 94.81 90 ASN A CA 1
ATOM 696 C C . ASN A 1 90 ? 1.017 1.723 -12.907 1.00 94.81 90 ASN A C 1
ATOM 698 O O . ASN A 1 90 ? -0.212 1.653 -12.809 1.00 94.81 90 ASN A O 1
ATOM 702 N N . LEU A 1 91 ? 1.834 0.793 -12.410 1.00 94.25 91 LEU A N 1
ATOM 703 C CA . LEU A 1 91 ? 1.367 -0.388 -11.686 1.00 94.25 91 LEU A CA 1
ATOM 704 C C . LEU A 1 91 ? 0.781 -0.023 -10.316 1.00 94.25 91 LEU A C 1
ATOM 706 O O . LEU A 1 91 ? -0.299 -0.496 -9.963 1.00 94.25 91 LEU A O 1
ATOM 710 N N . ALA A 1 92 ? 1.429 0.867 -9.564 1.00 95.12 92 ALA A N 1
ATOM 711 C CA . ALA A 1 92 ? 0.899 1.372 -8.300 1.00 95.12 92 ALA A CA 1
ATOM 712 C C . ALA A 1 92 ? -0.455 2.081 -8.488 1.00 95.12 92 ALA A C 1
ATOM 714 O O . ALA A 1 92 ? -1.362 1.931 -7.664 1.00 95.12 92 ALA A O 1
ATOM 715 N N . GLU A 1 93 ? -0.646 2.795 -9.601 1.00 95.94 93 GLU A N 1
ATOM 716 C CA . GLU A 1 93 ? -1.942 3.379 -9.954 1.00 95.94 93 GLU A CA 1
ATOM 717 C C . GLU A 1 93 ? -3.018 2.323 -10.256 1.00 95.94 93 GLU A C 1
ATOM 719 O O . GLU A 1 93 ? -4.186 2.555 -9.948 1.00 95.94 93 GLU A O 1
ATOM 724 N N . GLU A 1 94 ? -2.676 1.143 -10.788 1.00 94.88 94 GLU A N 1
ATOM 725 C CA . GLU A 1 94 ? -3.641 0.036 -10.903 1.00 94.88 94 GLU A CA 1
ATOM 726 C C . GLU A 1 94 ? -4.123 -0.438 -9.527 1.00 94.88 94 GLU A C 1
ATOM 728 O O . GLU A 1 94 ? -5.329 -0.605 -9.327 1.00 94.88 94 GLU A O 1
ATOM 733 N N . PHE A 1 95 ? -3.213 -0.579 -8.557 1.00 95.44 95 PHE A N 1
ATOM 734 C CA . PHE A 1 95 ? -3.577 -0.914 -7.178 1.00 95.44 95 PHE A CA 1
ATOM 735 C C . PHE A 1 95 ? -4.468 0.159 -6.552 1.00 95.44 95 PHE A C 1
ATOM 737 O O . PHE A 1 95 ? -5.468 -0.181 -5.927 1.00 95.44 95 PHE A O 1
ATOM 744 N N . LYS A 1 96 ? -4.171 1.449 -6.748 1.00 95.19 96 LYS A N 1
ATOM 745 C CA . LYS A 1 96 ? -5.039 2.533 -6.257 1.00 95.19 96 LYS A CA 1
ATOM 746 C C . LYS A 1 96 ? -6.417 2.507 -6.919 1.00 95.19 96 LYS A C 1
ATOM 748 O O . LYS A 1 96 ? -7.416 2.661 -6.224 1.00 95.19 96 LYS A O 1
ATOM 753 N N . ARG A 1 97 ? -6.488 2.300 -8.240 1.00 96.06 97 ARG A N 1
ATOM 754 C CA . ARG A 1 97 ? -7.757 2.224 -8.987 1.00 96.06 97 ARG A CA 1
ATOM 755 C C . ARG A 1 97 ? -8.648 1.076 -8.520 1.00 96.06 97 ARG A C 1
ATOM 757 O O . ARG A 1 97 ? -9.859 1.241 -8.526 1.00 96.06 97 ARG A O 1
ATOM 764 N N . ALA A 1 98 ? -8.071 -0.043 -8.087 1.00 94.38 98 ALA A N 1
ATOM 765 C CA . ALA A 1 98 ? -8.835 -1.178 -7.571 1.00 94.38 98 ALA A CA 1
ATOM 766 C C . ALA A 1 98 ? -9.585 -0.887 -6.252 1.00 94.38 98 ALA A C 1
ATOM 768 O O . ALA A 1 98 ? -10.468 -1.661 -5.890 1.00 94.38 98 ALA A O 1
ATOM 769 N N . TRP A 1 99 ? -9.246 0.199 -5.542 1.00 93.00 99 TRP A N 1
ATOM 770 C CA . TRP A 1 99 ? -9.785 0.530 -4.212 1.00 93.00 99 TRP A CA 1
ATOM 771 C C . TRP A 1 99 ? -10.317 1.962 -4.070 1.00 93.00 99 TRP A C 1
ATOM 773 O O . TRP A 1 99 ? -10.564 2.404 -2.946 1.00 93.00 99 TRP A O 1
ATOM 783 N N . ARG A 1 100 ? -10.454 2.699 -5.176 1.00 84.19 100 ARG A N 1
ATOM 784 C CA . ARG A 1 100 ? -11.178 3.979 -5.194 1.00 84.19 100 ARG A CA 1
ATOM 785 C C . ARG A 1 100 ? -12.680 3.740 -5.204 1.00 84.19 100 ARG A C 1
ATOM 787 O O . ARG A 1 100 ? -13.371 4.537 -4.536 1.00 84.19 100 ARG A O 1
#

Sequence (100 aa):
MVLSPRPSTTPEYLSVSASKRYYVTTPIYYVNGRPHLGSALTTLCCDFLKRYQAMRGRSAWFLTGTDENATKNQEAAQAAGVPPLEFVTNLAEEFKRAWR

Radius of gyration: 24.72 Å; Cα contacts (8 Å, |Δi|>4): 92; chains: 1; bounding box: 33×31×92 Å

Solvent-accessible surface area (backbone atoms only — not comparable to full-atom values): 6197 Å² total; per-residue (Å²): 139,81,83,74,82,77,80,78,86,73,69,80,80,76,76,70,81,72,62,72,71,42,77,46,64,50,71,58,42,66,62,89,57,76,82,45,69,73,61,48,52,51,49,50,54,42,51,50,51,32,51,54,39,39,7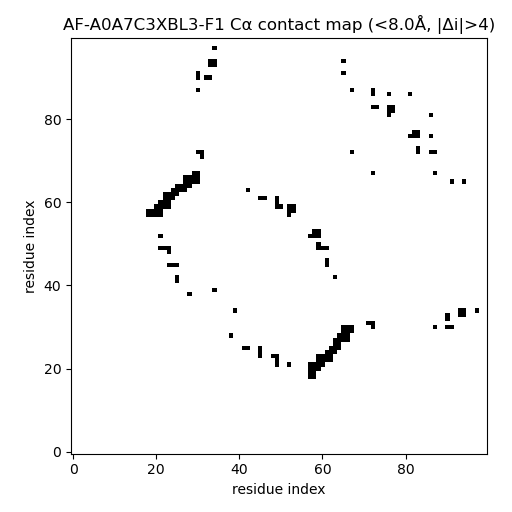5,71,73,30,57,51,45,74,50,74,55,64,42,70,92,47,72,67,50,45,55,51,13,58,77,67,74,44,58,48,69,60,46,46,49,57,44,50,48,50,50,51,63,77,72,112

Nearest PDB structures (foldseek):
  2ct8-assembly2_B  TM=9.647E-01  e=3.370E-08  Aquifex aeolicus
  4zt5-assembly2_B  TM=9.332E-01  e=7.137E-08  Trypanosoma brucei brucei TREU927
  4zt3-assembly2_B  TM=9.685E-01  e=2.436E-07  Trypanosoma brucei brucei TREU927
  4ega-assembly2_B  TM=9.327E-01  e=1.732E-07  Trypanosoma brucei brucei TREU927
  5j5a-assembly2_B  TM=9.308E-01  e=2.126E-07  Trypanosoma brucei brucei TREU927

Mean predicted aligned error: 9.23 Å

Secondary structure (DSSP, 8-state):
---PPPP----GGG----PPPEEEEEEEEESSS---HHHHHHHHHHHHHHHHHHHTT--EEEEEEEE--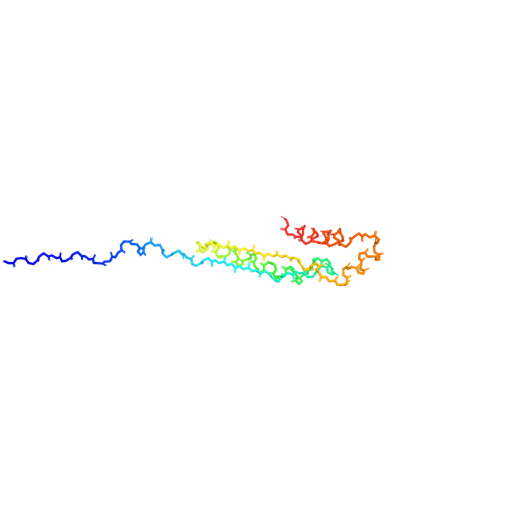-HHHHHHHHHTTS-HHHHHHHHHHHHHHTT-

pLDDT: mean 87.32, std 16.91, range [41.31, 98.62]

Foldseek 3Di:
DDDDDDPDPDDPVVPDPQPPAAEEEAPAAELLDADDVVNVVRVVVQVVVQVVCVVVVHNYDYDYHHDLDDPSLVVVCVVVVHDSVVSSVVSRVSVVVVPD